Protein AF-A0A6B3AV13-F1 (afdb_monomer_lite)

Structure (mmCIF, N/CA/C/O backbone):
data_AF-A0A6B3AV13-F1
#
_entry.id   AF-A0A6B3AV13-F1
#
loop_
_atom_site.group_PDB
_atom_site.id
_atom_site.type_symbol
_atom_site.label_atom_id
_atom_site.label_alt_id
_atom_site.label_comp_id
_atom_site.label_asym_id
_atom_site.label_entity_id
_atom_site.label_seq_id
_atom_site.pdbx_PDB_ins_code
_atom_site.Cartn_x
_atom_site.Cartn_y
_atom_site.Cartn_z
_atom_site.occupancy
_atom_site.B_iso_or_equiv
_atom_site.auth_seq_id
_atom_site.auth_comp_id
_atom_site.auth_asym_id
_atom_site.auth_atom_id
_atom_site.pdbx_PDB_model_num
ATOM 1 N N . ALA A 1 1 ? 2.603 2.342 -4.069 1.00 79.88 1 ALA A N 1
ATOM 2 C CA . ALA A 1 1 ? 1.843 1.078 -4.243 1.00 79.88 1 ALA A CA 1
ATOM 3 C C . ALA A 1 1 ? 2.220 0.410 -5.572 1.00 79.88 1 ALA A C 1
ATOM 5 O O . ALA A 1 1 ? 2.616 1.135 -6.480 1.00 79.88 1 ALA A O 1
ATOM 6 N N . PRO A 1 2 ? 2.098 -0.919 -5.734 1.00 83.31 2 PRO A N 1
ATOM 7 C CA . PRO A 1 2 ? 2.492 -1.652 -6.946 1.00 83.31 2 PRO A CA 1
ATOM 8 C C . PRO A 1 2 ? 1.845 -1.158 -8.243 1.00 83.31 2 PRO A C 1
ATOM 10 O O . PRO A 1 2 ? 2.498 -1.141 -9.280 1.00 83.31 2 PRO A O 1
ATOM 13 N N . ALA A 1 3 ? 0.600 -0.675 -8.194 1.00 84.38 3 ALA A N 1
ATOM 14 C CA . ALA A 1 3 ? -0.037 -0.034 -9.346 1.00 84.38 3 ALA A CA 1
ATOM 15 C C . ALA A 1 3 ? 0.745 1.193 -9.854 1.00 84.38 3 ALA A C 1
ATOM 17 O O . ALA A 1 3 ? 0.891 1.366 -11.060 1.00 84.38 3 ALA A O 1
ATOM 18 N N . ALA A 1 4 ? 1.317 1.992 -8.948 1.00 84.88 4 ALA A N 1
ATOM 19 C CA . ALA A 1 4 ? 2.162 3.126 -9.315 1.00 84.88 4 ALA A CA 1
ATOM 20 C C . ALA A 1 4 ? 3.490 2.668 -9.940 1.00 84.88 4 ALA A C 1
ATOM 22 O O . ALA A 1 4 ? 3.964 3.294 -10.878 1.00 84.88 4 ALA A O 1
ATOM 23 N N . VAL A 1 5 ? 4.057 1.544 -9.483 1.00 86.12 5 VAL A N 1
ATOM 24 C CA . VAL A 1 5 ? 5.252 0.941 -10.103 1.00 86.12 5 VAL A CA 1
ATOM 25 C C . VAL A 1 5 ? 4.952 0.442 -11.518 1.00 86.12 5 VAL A C 1
ATOM 27 O O . VAL A 1 5 ? 5.764 0.650 -12.418 1.00 86.12 5 VAL A O 1
ATOM 30 N N . ARG A 1 6 ? 3.779 -0.168 -11.744 1.00 84.50 6 ARG A N 1
ATOM 31 C CA . ARG A 1 6 ? 3.323 -0.558 -13.089 1.00 84.50 6 ARG A CA 1
ATOM 32 C C . ARG A 1 6 ? 3.170 0.660 -13.999 1.00 84.50 6 ARG A C 1
ATOM 34 O O . ARG A 1 6 ? 3.722 0.657 -15.091 1.00 84.50 6 ARG A O 1
ATOM 41 N N . ALA A 1 7 ? 2.497 1.712 -13.532 1.00 86.06 7 ALA A N 1
ATOM 42 C CA . ALA A 1 7 ? 2.333 2.950 -14.293 1.00 86.06 7 ALA A CA 1
ATOM 43 C C . ALA A 1 7 ? 3.68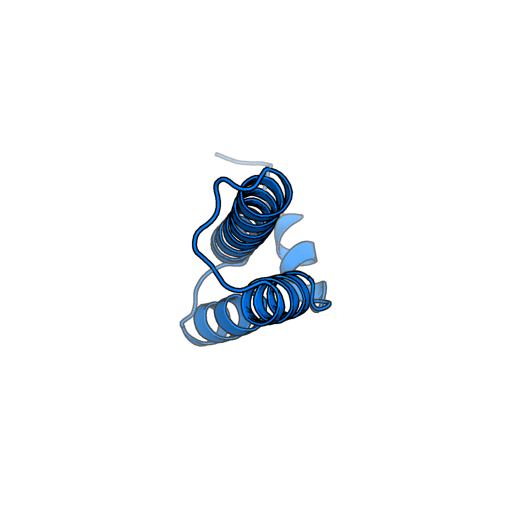0 3.621 -14.612 1.00 86.06 7 ALA A C 1
ATOM 45 O O . ALA A 1 7 ? 3.929 3.980 -15.756 1.00 86.06 7 ALA A O 1
ATOM 46 N N . ALA A 1 8 ? 4.580 3.720 -13.631 1.00 85.19 8 ALA A N 1
ATOM 47 C CA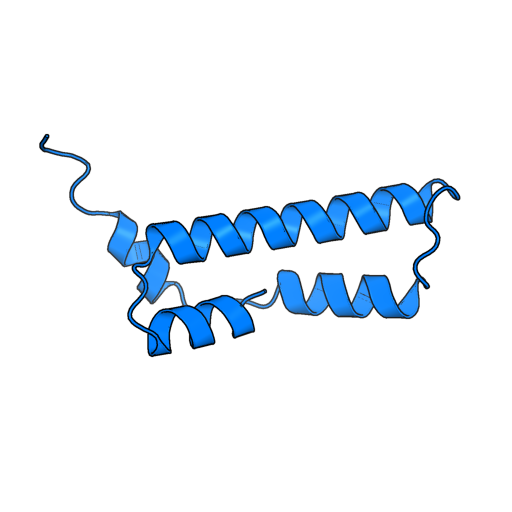 . ALA A 1 8 ? 5.917 4.272 -13.830 1.00 85.19 8 ALA A CA 1
ATOM 48 C C . ALA A 1 8 ? 6.748 3.424 -14.809 1.00 85.19 8 ALA A C 1
ATOM 50 O O . ALA A 1 8 ? 7.455 3.962 -15.653 1.00 85.19 8 ALA A O 1
ATOM 51 N N . THR A 1 9 ? 6.616 2.098 -14.762 1.00 83.69 9 THR A N 1
ATOM 52 C CA . THR A 1 9 ? 7.270 1.209 -15.734 1.00 83.69 9 THR A CA 1
ATOM 53 C C . THR A 1 9 ? 6.731 1.435 -17.148 1.00 83.69 9 THR A C 1
ATOM 55 O O . THR A 1 9 ? 7.523 1.569 -18.073 1.00 83.69 9 THR A O 1
ATOM 58 N N . LEU A 1 10 ? 5.408 1.552 -17.316 1.00 83.69 10 LEU A N 1
ATOM 59 C CA . LEU A 1 10 ? 4.790 1.887 -18.607 1.00 83.69 10 LEU A CA 1
ATOM 60 C C . LEU A 1 10 ? 5.199 3.280 -19.114 1.00 83.69 10 LEU A C 1
ATOM 62 O O . LEU A 1 10 ? 5.252 3.499 -20.318 1.00 83.69 10 LEU A O 1
ATOM 66 N N . ALA A 1 11 ? 5.526 4.199 -18.206 1.00 86.94 11 ALA A N 1
ATOM 67 C CA . ALA A 1 11 ? 6.052 5.524 -18.522 1.00 86.94 11 ALA A CA 1
ATOM 68 C C . ALA A 1 11 ? 7.580 5.554 -18.749 1.00 86.94 11 ALA A C 1
ATOM 70 O O . ALA A 1 11 ? 8.148 6.630 -18.910 1.00 86.94 11 ALA A O 1
ATOM 71 N N . GLY A 1 12 ? 8.260 4.401 -18.754 1.00 84.81 12 GLY A N 1
ATOM 72 C CA . GLY A 1 12 ? 9.694 4.304 -19.049 1.00 84.81 12 GLY A CA 1
ATOM 73 C C . GLY A 1 12 ? 10.631 4.583 -17.868 1.00 84.81 12 GLY A C 1
ATOM 74 O O . GLY A 1 12 ? 11.838 4.702 -18.066 1.00 84.81 12 GLY A O 1
ATOM 75 N N . TYR A 1 13 ? 10.128 4.664 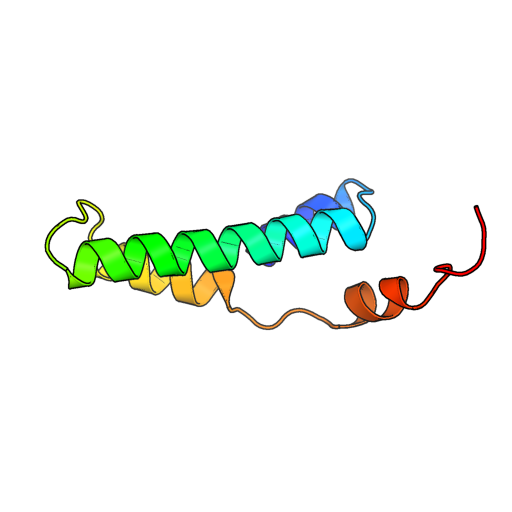-16.630 1.00 84.81 13 TYR A N 1
ATOM 76 C CA . TYR A 1 13 ? 10.995 4.814 -15.459 1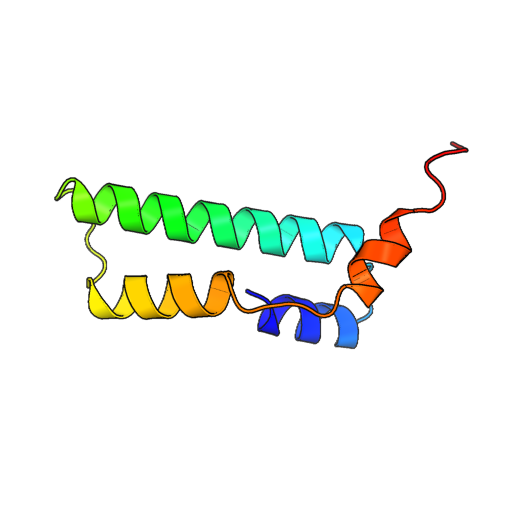.00 84.81 13 TYR A CA 1
ATOM 77 C C . TYR A 1 13 ? 11.768 3.520 -15.149 1.00 84.81 13 TYR A C 1
ATOM 79 O O . TYR A 1 13 ? 11.241 2.402 -15.198 1.00 84.81 13 TYR A O 1
ATOM 87 N N . GLY A 1 14 ? 13.032 3.682 -14.749 1.00 83.31 14 GLY A N 1
ATOM 88 C CA . GLY A 1 14 ? 13.892 2.581 -14.316 1.00 83.31 14 GLY A CA 1
ATOM 89 C C . GLY A 1 14 ? 13.426 1.904 -13.019 1.00 83.31 14 GLY A C 1
ATOM 90 O O . GLY A 1 14 ? 12.632 2.445 -12.245 1.00 83.31 14 GLY A O 1
ATOM 91 N N . ALA A 1 15 ? 13.964 0.715 -12.750 1.00 82.75 15 ALA A N 1
ATOM 92 C CA . ALA A 1 15 ? 13.626 -0.090 -11.575 1.00 82.75 15 ALA A CA 1
ATOM 93 C C . ALA A 1 15 ? 13.921 0.618 -10.238 1.00 82.75 15 ALA A C 1
ATOM 95 O O . ALA A 1 15 ? 13.064 0.673 -9.353 1.00 82.75 15 ALA A O 1
ATOM 96 N N . ARG A 1 16 ? 15.116 1.209 -10.099 1.00 83.38 16 ARG A N 1
ATOM 97 C CA . ARG A 1 16 ? 15.585 1.856 -8.860 1.00 83.38 16 ARG A CA 1
ATOM 98 C C . ARG A 1 16 ? 14.659 2.980 -8.359 1.00 83.38 16 ARG A C 1
ATOM 100 O O . ARG A 1 16 ? 14.238 2.899 -7.202 1.00 83.38 16 ARG A O 1
ATOM 107 N N . PRO A 1 17 ? 14.277 3.994 -9.168 1.00 84.38 17 PRO A N 1
ATOM 108 C CA . PRO A 1 17 ? 13.329 5.015 -8.714 1.00 84.38 17 PRO A CA 1
ATOM 109 C C . PRO A 1 17 ? 11.939 4.435 -8.406 1.00 84.38 17 PRO A C 1
ATOM 111 O O . PRO A 1 17 ? 11.311 4.859 -7.434 1.00 84.38 17 PRO A O 1
ATOM 114 N N . CYS A 1 18 ? 11.483 3.417 -9.148 1.00 85.56 18 CYS A N 1
ATOM 115 C CA . CYS A 1 18 ? 10.208 2.751 -8.878 1.00 85.56 18 CYS A CA 1
ATOM 116 C C . CYS A 1 18 ? 10.191 2.044 -7.512 1.00 85.56 18 CYS A C 1
ATOM 118 O O . CYS A 1 18 ? 9.236 2.201 -6.747 1.00 85.56 18 CYS A O 1
ATOM 120 N N . LEU A 1 19 ? 11.243 1.287 -7.177 1.00 85.50 19 LEU A N 1
ATOM 121 C CA . LEU A 1 19 ? 11.341 0.611 -5.881 1.00 85.50 19 LEU A CA 1
ATOM 122 C C . LEU A 1 19 ? 11.505 1.595 -4.727 1.00 85.50 19 LEU A C 1
ATOM 124 O O . LEU A 1 19 ? 10.892 1.393 -3.680 1.00 85.50 19 LEU A O 1
ATOM 128 N N . ARG A 1 20 ? 12.264 2.681 -4.919 1.00 89.19 20 ARG A N 1
ATOM 129 C CA . ARG A 1 20 ? 12.376 3.745 -3.912 1.00 89.19 20 ARG A CA 1
ATOM 130 C C . ARG A 1 20 ? 11.011 4.365 -3.616 1.00 89.19 20 ARG A C 1
ATOM 132 O O . ARG A 1 20 ? 10.641 4.494 -2.452 1.00 89.19 20 ARG A O 1
ATOM 139 N N . GLY A 1 21 ? 10.234 4.680 -4.654 1.00 89.50 21 GLY A N 1
ATOM 140 C CA . GLY A 1 21 ? 8.866 5.180 -4.499 1.00 89.50 21 GLY A CA 1
ATOM 141 C C . GLY A 1 21 ? 7.933 4.170 -3.821 1.00 89.50 21 GLY A C 1
ATOM 142 O O . GLY A 1 21 ? 7.123 4.541 -2.971 1.00 89.50 21 GLY A O 1
ATOM 143 N N . LEU A 1 22 ? 8.061 2.877 -4.139 1.00 90.38 22 LEU A N 1
ATOM 144 C CA . LEU A 1 22 ? 7.289 1.827 -3.472 1.00 90.38 22 LEU A CA 1
ATOM 145 C C . LEU A 1 22 ? 7.645 1.699 -1.989 1.00 90.38 22 LEU A C 1
ATOM 147 O O . LEU A 1 22 ? 6.740 1.554 -1.169 1.00 90.38 22 LEU A O 1
ATOM 151 N N . TRP A 1 23 ? 8.934 1.754 -1.653 1.00 91.31 23 TRP A N 1
ATOM 152 C CA . TRP A 1 23 ? 9.412 1.693 -0.277 1.00 91.31 23 TRP A CA 1
ATOM 153 C C . TRP A 1 23 ? 8.867 2.862 0.547 1.00 91.31 23 TRP A C 1
ATOM 155 O O . TRP A 1 23 ? 8.241 2.628 1.578 1.00 91.31 23 TRP A O 1
ATOM 165 N N . LEU A 1 24 ? 8.975 4.093 0.033 1.00 93.44 24 LEU A N 1
ATOM 166 C CA . LEU A 1 24 ? 8.413 5.279 0.687 1.00 93.44 24 LEU A CA 1
ATOM 167 C C . LEU A 1 24 ? 6.901 5.149 0.903 1.00 93.44 24 LEU A C 1
ATOM 169 O O . LEU A 1 24 ? 6.421 5.389 2.004 1.00 93.44 24 LEU A O 1
ATOM 173 N N . ALA A 1 25 ? 6.157 4.684 -0.106 1.00 92.44 25 ALA A N 1
ATOM 174 C CA . ALA A 1 25 ? 4.716 4.474 0.025 1.00 92.44 25 ALA A CA 1
ATOM 175 C C . ALA A 1 25 ? 4.356 3.425 1.094 1.00 92.44 25 ALA A C 1
ATOM 177 O O . ALA A 1 25 ? 3.320 3.539 1.740 1.00 92.44 25 ALA A O 1
ATOM 178 N N . ARG A 1 26 ? 5.184 2.389 1.288 1.00 94.00 26 ARG A N 1
ATOM 179 C CA . ARG A 1 26 ? 4.972 1.403 2.359 1.00 94.00 26 ARG A CA 1
ATOM 180 C C . ARG A 1 26 ? 5.223 2.023 3.730 1.00 94.00 26 ARG A C 1
ATOM 182 O O . ARG A 1 26 ? 4.375 1.859 4.605 1.00 94.00 26 ARG A O 1
ATOM 189 N N . CYS A 1 27 ? 6.327 2.752 3.899 1.00 95.94 27 CYS A N 1
ATOM 190 C CA . CYS A 1 27 ? 6.628 3.476 5.136 1.00 95.94 27 CYS A CA 1
ATOM 191 C C . CYS A 1 27 ? 5.501 4.446 5.504 1.00 95.94 27 CYS A C 1
ATOM 193 O O . CYS A 1 27 ? 5.008 4.401 6.626 1.00 95.94 27 CYS A O 1
ATOM 195 N N . ASP A 1 28 ? 5.032 5.235 4.538 1.00 95.12 28 ASP A N 1
ATOM 196 C CA . ASP A 1 28 ? 3.935 6.188 4.708 1.00 95.12 28 ASP A CA 1
ATOM 197 C C . ASP A 1 28 ? 2.663 5.507 5.243 1.00 95.12 28 ASP A C 1
ATOM 199 O O . ASP A 1 28 ? 2.125 5.891 6.281 1.00 95.12 28 ASP A O 1
ATOM 203 N N . THR A 1 29 ? 2.242 4.391 4.634 1.00 95.25 29 THR A N 1
ATOM 204 C CA . THR A 1 29 ? 1.062 3.653 5.124 1.00 95.25 29 THR A CA 1
ATOM 205 C C . THR A 1 29 ? 1.215 3.100 6.543 1.00 95.25 29 THR A C 1
ATOM 207 O O . THR A 1 29 ? 0.221 3.016 7.264 1.00 95.25 29 THR A O 1
ATOM 210 N N . VAL A 1 30 ? 2.432 2.730 6.959 1.00 95.69 30 VAL A N 1
ATOM 211 C CA . VAL A 1 30 ? 2.706 2.249 8.323 1.00 95.69 30 VAL A CA 1
ATOM 212 C C . VAL A 1 30 ? 2.679 3.404 9.320 1.00 95.69 30 VAL A C 1
ATOM 214 O O . VAL A 1 30 ? 2.101 3.248 10.392 1.00 95.69 30 VAL A O 1
ATOM 217 N N . LEU A 1 31 ? 3.235 4.565 8.963 1.00 96.56 31 LEU A N 1
ATOM 218 C CA . LEU A 1 31 ? 3.194 5.766 9.800 1.00 96.56 31 LEU A CA 1
ATOM 219 C C . LEU A 1 31 ? 1.751 6.223 10.036 1.00 96.56 31 LEU A C 1
ATOM 221 O O . LEU A 1 31 ? 1.343 6.398 11.182 1.00 96.56 31 LEU A O 1
ATOM 225 N N . HIS A 1 32 ? 0.946 6.307 8.975 1.00 95.81 32 HIS A N 1
ATOM 226 C CA . HIS A 1 32 ? -0.473 6.652 9.089 1.00 95.81 32 HIS A CA 1
ATOM 227 C C . HIS A 1 32 ? -1.260 5.649 9.949 1.00 95.81 32 HIS A C 1
ATOM 229 O O . HIS A 1 32 ? -2.127 6.043 10.731 1.00 95.81 32 HIS A O 1
ATOM 235 N N . LEU A 1 33 ? -0.952 4.351 9.846 1.00 96.19 33 LEU A N 1
ATOM 236 C CA . LEU A 1 33 ? -1.556 3.333 10.705 1.00 96.19 33 LEU A CA 1
ATOM 237 C C . LEU A 1 33 ? -1.134 3.496 12.172 1.00 96.19 33 LEU A C 1
ATOM 239 O O . LEU A 1 33 ? -1.984 3.397 13.053 1.00 96.19 33 LEU A O 1
ATOM 243 N N . ALA A 1 34 ? 0.146 3.762 12.438 1.00 96.81 34 ALA A N 1
ATOM 244 C CA . ALA A 1 34 ? 0.664 3.962 13.788 1.00 96.81 34 ALA A CA 1
ATOM 245 C C . ALA A 1 34 ? 0.021 5.178 14.472 1.00 96.81 34 ALA A C 1
ATOM 247 O O . ALA A 1 34 ? -0.429 5.067 15.612 1.00 96.81 34 ALA A O 1
ATOM 248 N N . GLU A 1 35 ? -0.102 6.305 13.766 1.00 97.19 35 GLU A N 1
ATOM 249 C CA . GLU A 1 35 ? -0.776 7.499 14.286 1.00 97.19 35 GLU A CA 1
ATOM 250 C C . GLU A 1 35 ? -2.243 7.224 14.623 1.00 97.19 35 GLU A C 1
ATOM 252 O O . GLU A 1 35 ? -2.733 7.614 15.685 1.00 97.19 35 GLU A O 1
ATOM 257 N N . ALA A 1 36 ? -2.952 6.502 13.756 1.00 95.69 36 ALA A N 1
ATOM 258 C CA . ALA A 1 36 ? -4.350 6.174 13.993 1.00 95.69 36 ALA A CA 1
ATOM 259 C C . ALA A 1 36 ? -4.543 5.168 15.146 1.00 95.69 36 ALA A C 1
ATOM 261 O O . ALA A 1 36 ? -5.483 5.314 15.923 1.00 95.69 36 ALA A O 1
ATOM 262 N N . LEU A 1 37 ? -3.634 4.200 15.324 1.00 95.19 37 LEU A N 1
ATOM 263 C CA . LEU A 1 37 ? -3.626 3.307 16.493 1.00 95.19 37 LEU A CA 1
ATOM 264 C C . LEU A 1 37 ? -3.300 4.047 17.797 1.00 95.19 37 LEU A C 1
ATOM 266 O O . LEU A 1 37 ? -3.800 3.674 18.854 1.00 95.19 37 LEU A O 1
ATOM 270 N N . ALA A 1 38 ? -2.498 5.108 17.723 1.00 96.31 38 ALA A N 1
ATOM 271 C CA . ALA A 1 38 ? -2.189 5.970 18.858 1.00 96.31 38 ALA A CA 1
ATOM 272 C C . ALA A 1 38 ? -3.289 7.007 19.167 1.00 96.31 38 ALA A C 1
ATOM 274 O O . ALA A 1 38 ? -3.094 7.854 20.037 1.00 96.31 38 ALA A O 1
ATOM 275 N N . GLY A 1 39 ? -4.419 6.985 18.447 1.00 95.38 39 GLY A N 1
ATOM 276 C CA . GLY A 1 39 ? -5.509 7.952 18.608 1.00 95.38 39 GLY A CA 1
ATOM 277 C C . GLY A 1 39 ? -5.184 9.365 18.108 1.00 95.38 39 GLY A C 1
ATOM 278 O O . GLY A 1 39 ? -5.923 10.298 18.406 1.00 95.38 39 GLY A O 1
ATOM 279 N N . ARG A 1 40 ? -4.087 9.535 17.360 1.00 95.38 40 ARG A N 1
ATOM 280 C CA . ARG A 1 40 ? -3.636 10.820 16.798 1.00 95.38 40 ARG A CA 1
ATOM 281 C C . ARG A 1 40 ? -3.944 10.974 15.306 1.00 95.38 40 ARG A C 1
ATOM 283 O O . ARG A 1 40 ? -3.849 12.072 14.766 1.00 95.38 40 ARG A O 1
ATOM 290 N N . GLY A 1 41 ? -4.305 9.884 14.632 1.00 92.12 41 GLY A N 1
ATOM 291 C CA . GLY A 1 41 ? -4.658 9.880 13.214 1.00 92.12 41 GLY A CA 1
ATOM 292 C C . GLY A 1 41 ? -6.100 10.320 12.953 1.00 92.12 41 GLY A C 1
ATOM 293 O O . GLY A 1 41 ? -7.012 9.984 13.704 1.00 92.12 41 GLY A O 1
ATOM 294 N N . THR A 1 42 ? -6.309 11.032 11.847 1.00 91.88 42 THR A N 1
ATOM 295 C CA . THR A 1 42 ? -7.633 11.483 11.376 1.00 91.88 42 THR A CA 1
ATOM 296 C C . THR A 1 42 ? -8.221 10.585 10.285 1.00 91.88 42 THR A C 1
ATOM 298 O O . THR A 1 42 ? -9.414 10.658 9.989 1.00 91.88 42 THR A O 1
ATOM 301 N N . ASP A 1 43 ? -7.397 9.722 9.686 1.00 93.50 43 ASP A N 1
ATOM 302 C CA . ASP A 1 43 ? -7.817 8.804 8.633 1.00 93.50 43 ASP A CA 1
ATOM 303 C C . ASP A 1 43 ? -8.690 7.660 9.196 1.00 93.50 43 ASP A C 1
ATOM 305 O O . ASP A 1 43 ? -8.307 7.005 10.173 1.00 93.50 43 ASP A O 1
ATOM 309 N N . PRO A 1 44 ? -9.823 7.322 8.552 1.00 94.44 44 PRO A N 1
ATOM 310 C CA . PRO A 1 44 ? -10.654 6.198 8.972 1.00 94.44 44 PRO A CA 1
ATOM 311 C C . PRO A 1 44 ? -9.915 4.852 8.902 1.00 94.44 44 PRO A C 1
ATOM 313 O O . PRO A 1 44 ? -9.301 4.513 7.887 1.00 94.44 44 PRO A O 1
ATOM 316 N N . MET A 1 45 ? -10.072 4.007 9.928 1.00 94.56 45 MET A N 1
ATOM 317 C CA . MET A 1 45 ? -9.489 2.653 9.966 1.00 94.56 45 MET A CA 1
ATOM 318 C C . MET A 1 45 ? -9.743 1.805 8.702 1.00 94.56 45 MET A C 1
ATOM 320 O O . MET A 1 45 ? -8.797 1.182 8.206 1.00 94.56 45 MET A O 1
ATOM 324 N N . PRO A 1 46 ? -10.964 1.764 8.123 1.00 95.62 46 PRO A N 1
ATOM 325 C CA . PRO A 1 46 ? -11.205 1.009 6.892 1.00 95.62 46 PRO A CA 1
ATOM 326 C C . PRO A 1 46 ? -10.336 1.480 5.718 1.00 95.62 46 PRO A C 1
ATOM 328 O O . PRO A 1 46 ? -9.817 0.656 4.963 1.00 95.62 46 PRO A O 1
ATOM 331 N N . LEU A 1 47 ? -10.118 2.793 5.597 1.00 94.81 47 LEU A N 1
ATOM 332 C CA . LEU A 1 47 ? -9.284 3.383 4.553 1.00 94.81 47 LEU A CA 1
ATOM 333 C C . LEU A 1 47 ? -7.817 2.981 4.727 1.00 94.81 47 LEU A C 1
ATOM 335 O O . LEU A 1 47 ? -7.178 2.549 3.766 1.00 94.81 47 LEU A O 1
ATOM 339 N N . LEU A 1 48 ? -7.299 3.057 5.954 1.00 95.94 48 LEU A N 1
ATOM 340 C CA . LEU A 1 48 ? -5.922 2.670 6.267 1.00 95.94 48 LEU A CA 1
ATOM 341 C C . LEU A 1 48 ? -5.662 1.188 5.980 1.00 95.94 48 LEU A C 1
ATOM 343 O O . LEU A 1 48 ? -4.641 0.847 5.385 1.00 95.94 48 LEU A O 1
ATOM 347 N N . ARG A 1 49 ? -6.622 0.304 6.284 1.00 94.81 49 ARG A N 1
ATOM 348 C CA . ARG A 1 49 ? -6.525 -1.128 5.945 1.00 94.81 49 ARG A CA 1
ATOM 349 C C . ARG A 1 49 ? -6.471 -1.368 4.436 1.00 94.81 49 ARG A C 1
ATOM 351 O O . ARG A 1 49 ? -5.718 -2.234 3.986 1.00 94.81 49 ARG A O 1
ATOM 358 N N . VAL A 1 50 ? -7.244 -0.617 3.648 1.00 95.62 50 VAL A N 1
ATOM 359 C CA . VAL A 1 50 ? -7.206 -0.697 2.178 1.00 95.62 50 VAL A CA 1
ATOM 360 C C . VAL A 1 50 ? -5.872 -0.181 1.639 1.00 95.62 50 VAL A C 1
ATOM 362 O O . VAL A 1 50 ? -5.258 -0.849 0.806 1.00 95.62 50 VAL A O 1
ATOM 365 N N . ARG A 1 51 ? -5.394 0.972 2.126 1.00 94.06 51 ARG A N 1
ATOM 366 C CA . ARG A 1 51 ? -4.099 1.550 1.729 1.00 94.06 51 ARG A CA 1
ATOM 367 C C . ARG A 1 51 ? -2.943 0.597 2.039 1.00 94.06 51 ARG A C 1
ATOM 369 O O . ARG A 1 51 ? -2.135 0.337 1.150 1.00 94.06 51 ARG A O 1
ATOM 376 N N . LEU A 1 52 ? -2.918 0.019 3.242 1.00 94.25 52 LEU A N 1
ATOM 377 C CA . LEU A 1 52 ? -1.913 -0.962 3.653 1.00 94.25 52 LEU A CA 1
ATOM 378 C C . LEU A 1 52 ? -1.913 -2.179 2.722 1.00 94.25 52 LEU A C 1
ATOM 380 O O . LEU A 1 52 ? -0.867 -2.539 2.186 1.00 94.25 52 LEU A O 1
ATOM 384 N N . ARG A 1 53 ? -3.089 -2.771 2.469 1.00 92.94 53 ARG A N 1
ATOM 385 C CA . ARG A 1 53 ? -3.221 -3.938 1.585 1.00 92.94 53 ARG A CA 1
ATOM 386 C C . ARG A 1 53 ? -2.689 -3.645 0.187 1.00 92.94 53 ARG A C 1
ATOM 388 O O . ARG A 1 53 ? -1.879 -4.407 -0.319 1.00 92.94 53 ARG A O 1
ATOM 395 N N . ARG A 1 54 ? -3.072 -2.503 -0.389 1.00 92.19 54 ARG A N 1
ATOM 396 C CA . ARG A 1 54 ? -2.600 -2.072 -1.711 1.00 92.19 54 ARG A CA 1
ATOM 397 C C . ARG A 1 54 ? -1.100 -1.796 -1.735 1.00 92.19 54 ARG A C 1
ATOM 399 O O . ARG A 1 54 ? -0.453 -2.085 -2.729 1.00 92.19 54 ARG A O 1
ATOM 406 N N . ALA A 1 55 ? -0.515 -1.214 -0.688 1.00 91.94 55 ALA A N 1
ATOM 407 C CA . ALA A 1 55 ? 0.921 -0.920 -0.648 1.00 91.94 55 ALA A CA 1
ATOM 408 C C . ALA A 1 55 ? 1.795 -2.183 -0.505 1.00 91.94 55 ALA A C 1
ATOM 410 O O . ALA A 1 55 ? 2.930 -2.207 -0.998 1.00 91.94 55 ALA A O 1
ATOM 411 N N . TRP A 1 56 ? 1.255 -3.223 0.133 1.00 91.00 56 TRP A N 1
ATOM 412 C CA . TRP A 1 56 ? 1.926 -4.494 0.420 1.00 91.00 56 TRP A CA 1
ATOM 413 C C . TRP A 1 56 ? 1.519 -5.653 -0.494 1.00 91.00 56 TRP A C 1
ATOM 415 O O . TRP A 1 56 ? 1.983 -6.773 -0.295 1.00 91.00 56 TRP A O 1
ATOM 425 N N . GLU A 1 57 ? 0.714 -5.393 -1.524 1.00 91.19 57 GLU A N 1
ATOM 426 C CA . GLU A 1 57 ? 0.496 -6.339 -2.618 1.00 91.19 57 GLU A CA 1
ATOM 427 C C . GLU A 1 57 ? 1.838 -6.843 -3.175 1.00 91.19 57 GLU A C 1
ATOM 429 O O . GLU A 1 57 ? 2.815 -6.087 -3.298 1.00 91.19 57 GLU A O 1
ATOM 434 N N . ALA A 1 58 ? 1.873 -8.136 -3.502 1.00 84.19 58 ALA A N 1
ATOM 435 C CA . ALA A 1 58 ? 3.031 -8.756 -4.122 1.00 84.19 58 ALA A CA 1
ATOM 436 C C . ALA A 1 58 ? 3.374 -8.042 -5.437 1.00 84.19 58 ALA A C 1
ATOM 438 O O . ALA A 1 58 ? 2.494 -7.616 -6.191 1.00 84.19 58 ALA A O 1
ATOM 439 N N . ILE A 1 59 ? 4.671 -7.912 -5.707 1.00 77.75 59 ILE A N 1
ATOM 440 C CA . ILE A 1 59 ? 5.182 -7.361 -6.962 1.00 77.75 59 ILE A CA 1
ATOM 441 C C . ILE A 1 59 ? 5.985 -8.443 -7.672 1.00 77.75 59 ILE A C 1
ATOM 443 O O . ILE A 1 59 ? 6.679 -9.218 -7.014 1.00 77.75 59 ILE A O 1
ATOM 447 N N . LEU A 1 60 ? 5.907 -8.483 -9.003 1.00 65.75 60 LEU A N 1
ATOM 448 C CA . LEU A 1 60 ? 6.796 -9.329 -9.793 1.00 65.75 60 LEU A CA 1
ATOM 449 C C . LEU A 1 60 ? 8.239 -8.859 -9.587 1.00 65.75 60 LEU A C 1
ATOM 451 O O . LEU A 1 60 ? 8.569 -7.689 -9.798 1.00 65.75 60 LEU A O 1
ATOM 455 N N . LEU A 1 61 ? 9.077 -9.793 -9.139 1.00 56.56 61 LEU A N 1
ATOM 456 C CA . LEU A 1 61 ? 10.478 -9.570 -8.789 1.00 56.56 61 LEU A CA 1
ATOM 457 C C . LEU A 1 61 ? 11.371 -9.268 -9.997 1.00 56.56 61 LEU A C 1
ATOM 459 O O . LEU A 1 61 ? 12.511 -8.868 -9.796 1.00 56.56 61 LEU A O 1
ATOM 463 N N . GLU A 1 62 ? 10.870 -9.416 -11.223 1.00 56.44 62 GLU A N 1
ATOM 464 C CA . GLU A 1 62 ? 11.626 -9.158 -12.457 1.00 56.44 62 GLU A CA 1
ATOM 465 C C . GLU A 1 62 ? 12.211 -7.732 -12.484 1.00 56.44 62 GLU A C 1
ATOM 467 O O . GLU A 1 62 ? 13.317 -7.511 -12.964 1.00 56.44 62 GLU A O 1
ATOM 472 N N . ARG A 1 63 ? 11.536 -6.767 -11.840 1.00 57.81 63 ARG A N 1
ATOM 473 C CA . ARG A 1 63 ? 12.022 -5.383 -11.673 1.00 57.81 6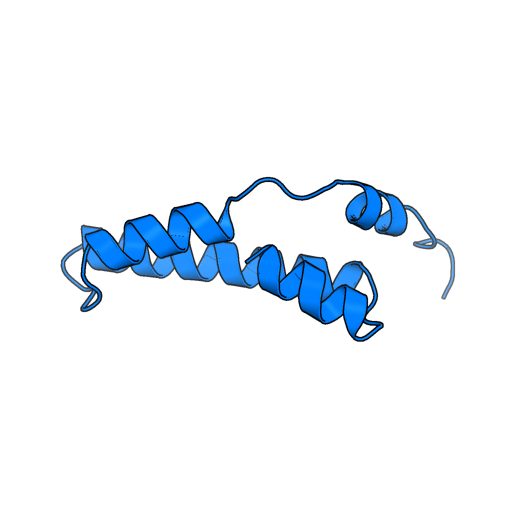3 ARG A CA 1
ATOM 474 C C . ARG A 1 63 ? 13.035 -5.213 -10.534 1.00 57.81 63 ARG A C 1
ATOM 476 O O . ARG A 1 63 ? 13.663 -4.168 -10.432 1.00 57.81 63 ARG A O 1
ATOM 483 N N . VAL A 1 64 ? 13.169 -6.195 -9.645 1.00 54.84 64 VAL A N 1
ATOM 484 C CA . VAL A 1 64 ? 14.169 -6.221 -8.562 1.00 54.84 64 VAL A CA 1
ATOM 485 C C . VAL A 1 64 ? 15.467 -6.863 -9.052 1.00 54.84 64 VAL A C 1
ATOM 487 O O . VAL A 1 64 ? 16.540 -6.443 -8.637 1.00 54.84 64 VAL A O 1
ATOM 490 N N . THR A 1 65 ? 15.402 -7.834 -9.965 1.00 52.53 65 THR A N 1
ATOM 491 C CA . THR A 1 65 ? 16.595 -8.441 -10.578 1.00 52.53 65 THR A CA 1
ATOM 492 C C . THR A 1 65 ? 17.377 -7.472 -11.468 1.00 52.53 65 THR A C 1
ATOM 494 O O . THR A 1 65 ? 18.599 -7.575 -11.510 1.00 52.53 65 THR A O 1
ATOM 497 N N . ASP A 1 66 ? 16.717 -6.462 -12.054 1.00 54.72 66 ASP A N 1
ATOM 498 C CA . ASP A 1 66 ? 17.369 -5.341 -12.762 1.00 54.72 66 ASP A CA 1
ATOM 499 C C . ASP A 1 66 ? 18.284 -4.487 -11.858 1.00 54.72 66 ASP A C 1
ATOM 501 O O . ASP A 1 66 ? 19.111 -3.735 -12.361 1.00 54.72 66 ASP A O 1
ATOM 505 N N . LEU A 1 67 ? 18.160 -4.565 -10.523 1.00 52.16 67 LEU A N 1
ATOM 506 C CA . LEU A 1 67 ? 19.069 -3.858 -9.607 1.00 52.16 67 LEU A CA 1
ATOM 507 C C . LEU A 1 67 ? 20.427 -4.536 -9.440 1.00 52.16 67 LEU A C 1
ATOM 509 O O . LEU A 1 67 ? 21.328 -3.913 -8.890 1.00 52.16 67 LEU A O 1
ATOM 513 N N . ARG A 1 68 ? 20.596 -5.787 -9.887 1.00 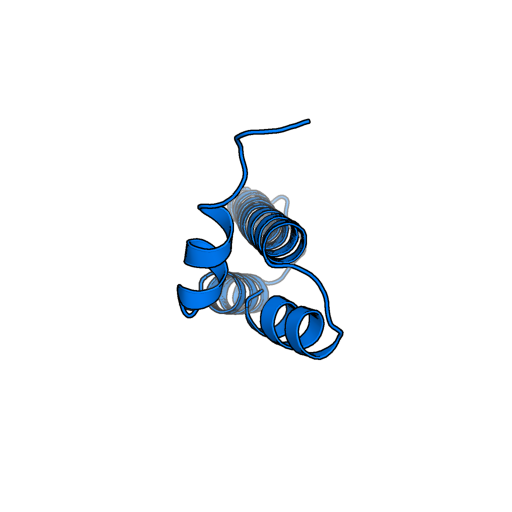52.34 68 ARG A N 1
ATOM 514 C CA . ARG A 1 68 ? 21.872 -6.510 -9.764 1.00 52.34 68 ARG A CA 1
ATOM 515 C C . ARG A 1 68 ? 22.915 -6.141 -10.830 1.00 52.34 68 ARG A C 1
ATOM 517 O O . ARG A 1 68 ? 23.902 -6.855 -10.961 1.00 52.34 68 ARG A O 1
ATOM 524 N N . GLY A 1 69 ? 22.759 -5.023 -11.542 1.00 51.66 69 GLY A N 1
ATOM 525 C CA . GLY A 1 69 ? 23.843 -4.450 -12.343 1.00 51.66 69 GLY A CA 1
ATOM 526 C C . GLY A 1 69 ? 23.637 -2.971 -12.699 1.00 51.66 69 GLY A C 1
ATOM 527 O O . GLY A 1 69 ? 22.493 -2.523 -12.766 1.00 51.66 69 GLY A O 1
ATOM 528 N N . PRO A 1 70 ? 24.709 -2.206 -12.986 1.00 48.09 70 PRO A N 1
ATOM 529 C CA . PRO A 1 70 ? 26.062 -2.279 -12.444 1.00 48.09 70 PRO A CA 1
ATOM 530 C C . PRO A 1 70 ? 26.159 -1.419 -11.171 1.00 48.09 70 PRO A C 1
ATOM 532 O O . PRO A 1 70 ? 25.897 -0.217 -11.186 1.00 48.09 70 PRO A O 1
ATOM 535 N N . GLU A 1 71 ? 26.576 -2.036 -10.069 1.00 57.34 71 GLU A N 1
ATOM 536 C CA . GLU A 1 71 ? 27.188 -1.318 -8.938 1.00 57.34 71 GLU A CA 1
ATOM 537 C C . GLU A 1 71 ? 28.727 -1.395 -9.029 1.00 57.34 71 GLU A C 1
ATOM 539 O O . GLU A 1 71 ? 29.419 -1.102 -8.063 1.00 57.34 71 GLU A O 1
ATOM 544 N N . ASP A 1 72 ? 29.247 -1.726 -10.220 1.00 53.31 72 ASP A N 1
ATOM 545 C CA . ASP A 1 72 ? 30.654 -1.636 -10.611 1.00 53.31 72 ASP A CA 1
ATOM 546 C C . ASP A 1 72 ? 30.785 -0.625 -11.763 1.00 53.31 72 ASP A C 1
ATOM 548 O O . ASP A 1 72 ? 30.574 -0.960 -12.930 1.00 53.31 72 ASP A O 1
ATOM 552 N N . GLY A 1 73 ? 31.117 0.625 -11.434 1.00 46.91 73 GLY A N 1
ATOM 553 C CA . GLY A 1 73 ? 31.588 1.618 -12.405 1.00 46.91 73 GLY A CA 1
ATOM 554 C C . GLY A 1 73 ? 30.761 2.899 -12.508 1.00 46.91 73 GLY A C 1
ATOM 555 O O . GLY A 1 73 ? 29.914 3.025 -13.391 1.00 46.91 73 GLY A O 1
ATOM 556 N N . ALA A 1 74 ? 31.078 3.867 -11.645 1.00 37.56 74 ALA A N 1
ATOM 557 C CA . ALA A 1 74 ? 31.467 5.238 -12.006 1.00 37.56 74 ALA A CA 1
ATOM 558 C C . ALA A 1 74 ? 31.975 5.963 -10.752 1.00 37.56 74 ALA A C 1
ATOM 560 O O . ALA A 1 74 ? 31.206 6.024 -9.765 1.00 37.56 74 ALA A O 1
#

Foldseek 3Di:
DQVVLVVCVVVVDALVVSVVVLVVLLVVLVVLVVCVVVVNHPDDPVVSVVSNCVSPPDDDCPSVVSVVDDPPDD

Sequence (74 aa):
APAAVRAATLAGYGARPCLRGLWLARCDTVLHLAEALAGRGTDPMPLLRVRLRRAWEAILLERVTDLRGPEDGA

Radius of gyration: 15.14 Å; chains: 1; bounding box: 43×21×38 Å

pLDDT: mean 82.93, std 15.92, range [37.56, 97.19]

Secondary structure (DSSP, 8-state):
-HHHHHHHHHTT--HHHHHHHHHHHHHHHHHHHHHHHTT---S-HHHHHHHHHHHHS---THHHHGGGS-SS--